Protein AF-A0A925YSJ5-F1 (afdb_monomer)

Mean predicted aligned error: 6.91 Å

Solvent-accessible surface area (backbone atoms only — not comparable to full-atom values): 5986 Å² total; per-residue (Å²): 125,60,53,74,62,97,52,64,82,93,70,53,64,38,50,70,67,87,49,71,80,70,74,82,68,84,72,74,87,46,74,45,69,69,51,46,57,48,41,53,51,47,47,53,56,41,54,52,45,45,51,54,30,53,52,44,40,51,53,52,34,55,54,41,35,75,74,58,60,47,70,44,32,52,52,26,48,48,53,55,50,55,52,53,51,53,52,53,49,51,53,47,53,52,50,53,52,41,54,56,56,60,77,108

Structure (mmCIF, N/CA/C/O backbone):
data_AF-A0A925YSJ5-F1
#
_entry.id   AF-A0A925YSJ5-F1
#
loop_
_atom_site.group_PDB
_atom_site.id
_atom_site.type_symbol
_atom_site.label_atom_id
_atom_site.label_alt_id
_atom_site.label_comp_id
_atom_site.label_asym_id
_atom_site.label_entity_id
_atom_site.label_seq_id
_atom_site.pdbx_PDB_ins_code
_atom_site.Cartn_x
_atom_site.Cartn_y
_atom_site.Cartn_z
_atom_site.occupancy
_atom_site.B_iso_or_equiv
_atom_site.auth_seq_id
_atom_site.auth_comp_id
_atom_site.auth_asym_id
_atom_site.auth_atom_id
_atom_site.pdbx_PDB_model_num
ATOM 1 N N . MET A 1 1 ? -15.178 -7.944 12.428 1.00 50.34 1 MET A N 1
ATOM 2 C CA . MET A 1 1 ? -14.894 -7.088 13.614 1.00 50.34 1 MET A CA 1
ATOM 3 C C . MET A 1 1 ? -13.445 -7.315 13.991 1.00 50.34 1 MET A C 1
ATOM 5 O O . MET A 1 1 ? -13.061 -8.471 14.132 1.00 50.34 1 MET A O 1
ATOM 9 N N . GLY A 1 2 ? -12.628 -6.258 14.076 1.00 50.31 2 GLY A N 1
ATOM 10 C CA . GLY A 1 2 ? -11.223 -6.412 14.462 1.00 50.31 2 GLY A CA 1
ATOM 11 C C . GLY A 1 2 ? -11.134 -6.796 15.932 1.00 50.31 2 GLY A C 1
ATOM 12 O O . GLY A 1 2 ? -11.887 -6.293 16.761 1.00 50.31 2 GLY A O 1
ATOM 13 N N . GLY A 1 3 ? -10.272 -7.755 16.251 1.00 49.34 3 GLY A N 1
ATOM 14 C CA . GLY A 1 3 ? -10.143 -8.274 17.605 1.00 49.34 3 GLY A CA 1
ATOM 15 C C . GLY A 1 3 ? -8.947 -7.659 18.312 1.00 49.34 3 GLY A C 1
ATOM 16 O O . GLY A 1 3 ? -7.821 -7.769 17.830 1.00 49.34 3 GLY A O 1
ATOM 17 N N . VAL A 1 4 ? -9.169 -7.093 19.497 1.00 53.44 4 VAL A N 1
ATOM 18 C CA . VAL A 1 4 ? -8.106 -6.976 20.501 1.00 53.44 4 VAL A CA 1
ATOM 19 C C . VAL A 1 4 ? -8.038 -8.347 21.176 1.00 53.44 4 VAL A C 1
ATOM 21 O O . VAL A 1 4 ? -8.728 -8.602 22.159 1.00 53.44 4 VAL A O 1
ATOM 24 N N . GLY A 1 5 ? -7.334 -9.295 20.548 1.00 44.25 5 GLY A N 1
ATOM 25 C CA . GLY A 1 5 ? -7.170 -10.646 21.094 1.00 44.25 5 GLY A CA 1
ATOM 26 C C . GLY A 1 5 ? -6.617 -10.575 22.520 1.00 44.25 5 GLY A C 1
ATOM 27 O O . GLY A 1 5 ? -5.756 -9.742 22.784 1.00 44.25 5 GLY A O 1
ATOM 28 N N . GLY A 1 6 ? -7.163 -11.397 23.424 1.00 45.84 6 GLY A N 1
ATOM 29 C CA . GLY A 1 6 ? -6.989 -11.311 24.879 1.00 45.84 6 GLY A CA 1
ATOM 30 C C . GLY A 1 6 ? -5.532 -11.281 25.341 1.00 45.84 6 GLY A C 1
ATOM 31 O O . GLY A 1 6 ? -4.933 -12.316 25.616 1.00 45.84 6 GLY A O 1
ATOM 32 N N . CYS A 1 7 ? -4.994 -10.075 25.455 1.00 46.16 7 CYS A N 1
ATOM 33 C CA . CYS A 1 7 ? -3.626 -9.789 25.847 1.00 46.16 7 CYS A CA 1
ATOM 34 C C . CYS A 1 7 ? -3.640 -8.814 27.034 1.00 46.16 7 CYS A C 1
ATOM 36 O O . CYS A 1 7 ? -4.569 -8.020 27.202 1.00 46.16 7 CYS A O 1
ATOM 38 N N . GLU A 1 8 ? -2.605 -8.867 27.874 1.00 44.41 8 GLU A N 1
ATOM 39 C CA . GLU A 1 8 ?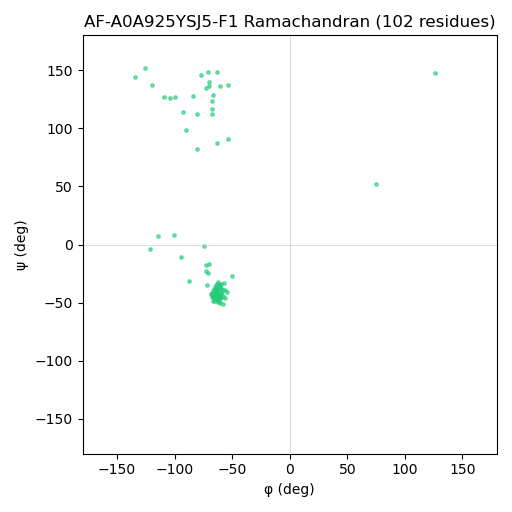 -2.371 -7.835 28.886 1.00 44.41 8 GLU A CA 1
ATOM 40 C C . GLU A 1 8 ? -2.178 -6.483 28.178 1.00 44.41 8 GLU A C 1
ATOM 42 O O . GLU A 1 8 ? -1.487 -6.418 27.160 1.00 44.41 8 GLU A O 1
ATOM 47 N N . ILE A 1 9 ? -2.785 -5.407 28.693 1.00 49.50 9 ILE A N 1
ATOM 48 C CA . ILE A 1 9 ? -2.923 -4.082 28.041 1.00 49.50 9 ILE A CA 1
ATOM 49 C C . ILE A 1 9 ? -1.594 -3.518 27.492 1.00 49.50 9 ILE A C 1
ATOM 51 O O . ILE A 1 9 ? -1.595 -2.773 26.513 1.00 49.50 9 ILE A O 1
ATOM 55 N N . SER A 1 10 ? -0.453 -3.896 28.075 1.00 50.69 10 SER A N 1
ATOM 56 C CA . SER A 1 10 ? 0.898 -3.521 27.631 1.00 50.69 10 SER A CA 1
ATOM 57 C C . SER A 1 10 ? 1.343 -4.165 26.305 1.00 50.69 10 SER A C 1
ATOM 59 O O . SER A 1 10 ? 2.286 -3.680 25.683 1.00 50.69 10 SER A O 1
ATOM 61 N N . SER A 1 11 ? 0.669 -5.228 25.859 1.00 59.91 11 SER A N 1
ATOM 62 C CA . SER A 1 11 ? 1.027 -6.066 24.702 1.00 59.91 11 SER A CA 1
ATOM 63 C C . SER A 1 11 ? -0.054 -6.133 23.612 1.00 59.91 11 SER A C 1
ATOM 65 O O . SER A 1 11 ? 0.173 -6.723 22.556 1.00 59.91 11 SER A O 1
ATOM 67 N N . CYS A 1 12 ? -1.217 -5.510 23.832 1.00 67.56 12 CYS A N 1
ATOM 68 C CA . CYS A 1 12 ? -2.308 -5.481 22.859 1.00 67.56 12 CYS A CA 1
ATOM 69 C C . CYS A 1 12 ? -1.932 -4.663 21.615 1.00 67.56 12 CYS A C 1
ATOM 71 O O . CYS A 1 12 ? -1.837 -3.436 21.665 1.00 67.56 12 CYS A O 1
ATOM 73 N N . GLU A 1 13 ? -1.793 -5.334 20.473 1.00 77.56 13 GLU A N 1
ATOM 74 C CA . GLU A 1 13 ? -1.745 -4.689 19.162 1.00 77.56 13 GLU A CA 1
ATOM 75 C C . GLU A 1 13 ? -3.079 -4.881 18.443 1.00 77.56 13 GLU A C 1
ATOM 77 O O . GLU A 1 13 ? -3.541 -6.006 18.256 1.00 77.56 13 GLU A O 1
ATOM 82 N N . TRP A 1 14 ? -3.689 -3.782 18.001 1.00 86.44 14 TRP A N 1
ATOM 83 C CA . TRP A 1 14 ? -4.825 -3.864 17.090 1.00 86.44 14 TRP A CA 1
ATOM 84 C C . TRP A 1 14 ? -4.346 -4.278 15.697 1.00 86.44 14 TRP A C 1
ATOM 86 O O . TRP A 1 14 ? -3.365 -3.731 15.182 1.00 86.44 14 TRP A O 1
ATOM 96 N N . LYS A 1 15 ? -5.061 -5.218 15.077 1.00 85.19 15 LYS A N 1
ATOM 97 C CA . LYS A 1 15 ? -4.845 -5.644 13.693 1.00 85.19 15 LYS A CA 1
ATOM 98 C C . LYS A 1 15 ? -6.189 -5.745 12.970 1.00 85.19 15 LYS A C 1
ATOM 100 O O . LYS A 1 15 ? -7.169 -6.176 13.583 1.00 85.19 15 LYS A O 1
ATOM 105 N N . PRO A 1 16 ? -6.244 -5.399 11.675 1.00 84.06 16 PRO A N 1
ATOM 106 C CA . PRO A 1 16 ? -7.442 -5.609 10.879 1.00 84.06 16 PRO A CA 1
ATOM 107 C C . PRO A 1 16 ? -7.692 -7.114 10.723 1.00 84.06 16 PRO A C 1
ATOM 109 O O . PRO A 1 16 ? -6.790 -7.859 10.344 1.00 84.06 16 PRO A O 1
ATOM 112 N N . ALA A 1 17 ? -8.909 -7.562 11.026 1.00 84.94 17 ALA A N 1
ATOM 113 C CA . ALA A 1 17 ? -9.297 -8.970 10.906 1.00 84.94 17 ALA A CA 1
ATOM 114 C C . ALA A 1 17 ? -9.813 -9.329 9.504 1.00 84.94 17 ALA A C 1
ATOM 116 O O . ALA A 1 17 ? -9.615 -10.452 9.052 1.00 84.94 17 ALA A O 1
ATOM 117 N N . ASP A 1 18 ? -10.441 -8.371 8.814 1.00 88.00 18 ASP A N 1
ATOM 118 C CA . ASP A 1 18 ? -11.238 -8.629 7.605 1.00 88.00 18 ASP A CA 1
ATOM 119 C C . ASP A 1 18 ? -10.615 -7.991 6.344 1.00 88.00 18 ASP A C 1
ATOM 121 O O . ASP A 1 18 ? -11.213 -7.987 5.270 1.00 88.00 18 ASP A O 1
ATOM 125 N N . CYS A 1 19 ? -9.401 -7.441 6.462 1.00 90.38 19 CYS A N 1
ATOM 126 C CA . CYS A 1 19 ? -8.680 -6.803 5.362 1.00 90.38 19 CYS A CA 1
ATOM 127 C C . CYS A 1 19 ? -7.484 -7.651 4.921 1.00 90.38 19 CYS A C 1
ATOM 129 O O . CYS A 1 19 ? -6.598 -7.960 5.719 1.00 90.38 19 CYS A O 1
ATOM 131 N N . TYR A 1 20 ? -7.406 -7.958 3.625 1.00 92.06 20 TYR A N 1
ATOM 132 C CA . TYR A 1 20 ? -6.320 -8.752 3.048 1.00 92.06 20 TYR A CA 1
ATOM 133 C C . TYR A 1 20 ? -5.196 -7.862 2.525 1.00 92.06 20 TYR A C 1
ATOM 135 O O . TYR A 1 20 ? -5.374 -7.123 1.556 1.00 92.06 20 TYR A O 1
ATOM 143 N N . LYS A 1 21 ? -4.025 -7.946 3.162 1.00 92.31 21 LYS A N 1
ATOM 144 C CA . LYS A 1 21 ? -2.837 -7.203 2.735 1.00 92.31 21 LYS A CA 1
ATOM 145 C C . LYS A 1 21 ? -2.345 -7.742 1.383 1.00 92.31 21 LYS A C 1
ATOM 147 O O . LYS A 1 21 ? -2.056 -8.938 1.292 1.00 92.31 21 LYS A O 1
ATOM 152 N N . PRO A 1 22 ? -2.220 -6.907 0.338 1.00 92.56 22 PRO A N 1
ATOM 153 C CA . PRO A 1 22 ? -1.657 -7.350 -0.929 1.00 92.56 22 PRO A CA 1
ATOM 154 C C . PRO A 1 22 ? -0.155 -7.603 -0.784 1.00 92.56 22 PRO A C 1
ATOM 156 O O . PRO A 1 22 ? 0.551 -6.829 -0.144 1.00 92.56 22 PRO A O 1
ATOM 159 N N . GLY A 1 23 ? 0.344 -8.666 -1.415 1.00 91.19 23 GLY A N 1
ATOM 160 C CA . GLY A 1 23 ? 1.784 -8.895 -1.538 1.00 91.19 23 GLY A CA 1
ATOM 161 C C . GLY A 1 23 ? 2.410 -8.004 -2.620 1.00 91.19 23 GLY A C 1
ATOM 162 O O . GLY A 1 23 ? 1.748 -7.745 -3.637 1.00 91.19 23 GLY A O 1
ATOM 163 N N . PRO A 1 24 ? 3.664 -7.549 -2.438 1.00 89.38 24 PRO A N 1
ATOM 164 C CA . PRO A 1 24 ? 4.381 -6.798 -3.462 1.00 89.38 24 PRO A CA 1
ATOM 165 C C . PRO A 1 24 ? 4.598 -7.656 -4.721 1.00 89.38 24 PRO A C 1
ATOM 167 O O . PRO A 1 24 ? 4.735 -8.880 -4.625 1.00 89.38 24 PRO A O 1
ATOM 170 N N . PRO A 1 25 ? 4.620 -7.045 -5.918 1.00 87.12 25 PRO A N 1
ATOM 171 C CA . PRO A 1 25 ? 4.889 -7.768 -7.152 1.00 87.12 25 PRO A CA 1
ATOM 172 C C . PRO A 1 25 ? 6.360 -8.189 -7.218 1.00 87.12 25 PRO A C 1
ATOM 174 O O . PRO A 1 25 ? 7.245 -7.474 -6.757 1.00 87.12 25 PRO A O 1
ATOM 177 N N . ILE A 1 26 ? 6.630 -9.325 -7.860 1.00 82.94 26 ILE A N 1
ATOM 178 C CA . ILE A 1 26 ? 8.000 -9.753 -8.150 1.00 82.94 26 ILE A CA 1
ATOM 179 C C . ILE A 1 26 ? 8.483 -8.999 -9.390 1.00 82.94 26 ILE A C 1
ATOM 181 O O . ILE A 1 26 ? 7.995 -9.232 -10.499 1.00 82.94 26 ILE A O 1
ATOM 185 N N . ILE A 1 27 ? 9.458 -8.109 -9.218 1.00 78.00 27 ILE A N 1
ATOM 186 C CA . ILE A 1 27 ? 10.069 -7.382 -10.330 1.00 78.00 27 ILE A CA 1
ATOM 187 C C . ILE A 1 27 ? 11.257 -8.189 -10.853 1.00 78.00 27 ILE A C 1
ATOM 189 O O . ILE A 1 27 ? 12.363 -8.161 -10.315 1.00 78.00 27 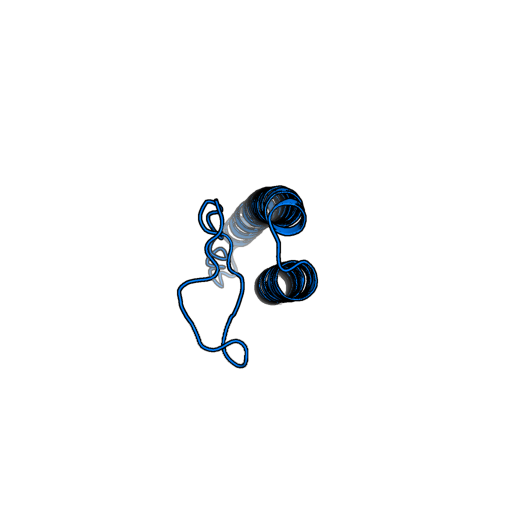ILE A O 1
ATOM 193 N N . TYR A 1 28 ? 11.034 -8.930 -11.940 1.00 68.94 28 TYR A N 1
ATOM 194 C CA . TYR A 1 28 ? 12.114 -9.645 -12.612 1.00 68.94 28 TYR A CA 1
ATOM 195 C C . TYR A 1 28 ? 13.081 -8.650 -13.263 1.00 68.94 28 TYR A C 1
ATOM 197 O O . TYR A 1 28 ? 12.733 -7.927 -14.198 1.00 68.94 28 TYR A O 1
ATOM 205 N N . SER A 1 29 ? 14.324 -8.654 -12.783 1.00 60.91 29 SER A N 1
ATOM 206 C CA . SER A 1 29 ? 15.458 -7.947 -13.377 1.00 60.91 29 SER A CA 1
ATOM 207 C C . SER A 1 2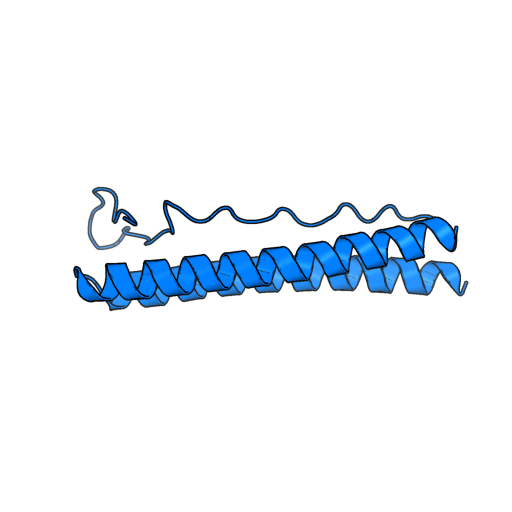9 ? 15.759 -8.501 -14.776 1.00 60.91 29 SER A C 1
ATOM 209 O O . SER A 1 29 ? 16.589 -9.391 -14.943 1.00 60.91 29 SER A O 1
ATOM 211 N N . SER A 1 30 ? 15.093 -7.973 -15.796 1.00 65.62 30 SER A N 1
ATOM 212 C CA . SER A 1 30 ? 15.350 -8.286 -17.200 1.00 65.62 30 SER A CA 1
ATOM 213 C C . SER A 1 30 ? 15.740 -7.009 -17.937 1.00 65.62 30 SER A C 1
ATOM 215 O O . SER A 1 30 ? 15.115 -5.968 -17.754 1.00 65.62 30 SER A O 1
ATOM 217 N N . THR A 1 31 ? 16.755 -7.092 -18.796 1.00 69.00 31 THR A N 1
ATOM 218 C CA . THR A 1 31 ? 17.165 -6.010 -19.708 1.00 69.00 31 THR A CA 1
ATOM 219 C C . THR A 1 31 ? 16.202 -5.838 -20.889 1.00 69.00 31 THR A C 1
ATOM 221 O O . THR A 1 31 ? 16.380 -4.953 -21.723 1.00 69.00 31 THR A O 1
ATOM 224 N N . ALA A 1 32 ? 15.154 -6.663 -20.985 1.00 78.56 32 ALA A N 1
ATOM 225 C CA . ALA A 1 32 ? 14.154 -6.544 -22.031 1.00 78.56 32 ALA A CA 1
ATOM 226 C C . ALA A 1 32 ? 13.083 -5.506 -21.660 1.00 78.56 32 ALA A C 1
ATOM 228 O O . ALA A 1 32 ? 12.404 -5.607 -20.635 1.00 78.56 32 ALA A O 1
ATOM 229 N N . ARG A 1 33 ? 12.844 -4.550 -22.565 1.00 81.75 33 ARG A N 1
ATOM 230 C CA . ARG A 1 33 ? 11.831 -3.490 -22.402 1.00 81.75 33 ARG A CA 1
ATOM 231 C C . ARG A 1 33 ? 10.413 -4.028 -22.170 1.00 81.75 33 ARG A C 1
ATOM 233 O O . ARG A 1 33 ? 9.631 -3.425 -21.440 1.00 81.75 33 ARG A O 1
ATOM 240 N N . VAL A 1 34 ? 10.085 -5.177 -22.763 1.00 83.44 34 VAL A N 1
ATOM 241 C CA . VAL A 1 34 ? 8.785 -5.849 -22.590 1.00 83.44 34 VAL A CA 1
ATOM 242 C C . VAL A 1 34 ? 8.582 -6.305 -21.141 1.00 83.44 34 VAL A C 1
ATOM 244 O O . VAL A 1 34 ? 7.504 -6.097 -20.582 1.00 83.44 34 VAL A O 1
ATOM 247 N N . SER A 1 35 ? 9.622 -6.860 -20.512 1.00 84.81 35 SER A N 1
ATOM 248 C CA . SER A 1 35 ? 9.598 -7.300 -19.112 1.00 84.81 35 SER A CA 1
ATOM 249 C C . SER A 1 35 ? 9.410 -6.123 -18.158 1.00 84.81 35 SER A C 1
ATOM 251 O O . SER A 1 35 ? 8.599 -6.198 -17.239 1.00 84.81 35 SER A O 1
ATOM 253 N N . TYR A 1 36 ? 10.084 -5.002 -18.424 1.00 86.62 36 TYR A N 1
ATOM 254 C CA . TYR A 1 36 ? 9.902 -3.777 -17.648 1.00 86.62 36 TYR A CA 1
ATOM 255 C C . TYR A 1 36 ? 8.482 -3.217 -17.764 1.00 86.62 36 TYR A C 1
ATOM 257 O O . TYR A 1 36 ? 7.854 -2.922 -16.753 1.00 86.62 36 TYR A O 1
ATOM 265 N N . ASN A 1 37 ? 7.926 -3.133 -18.977 1.00 89.56 37 ASN A N 1
ATOM 266 C CA . ASN A 1 37 ? 6.551 -2.661 -19.165 1.00 89.56 37 ASN A CA 1
ATOM 267 C C . ASN A 1 37 ? 5.533 -3.540 -18.423 1.00 89.56 37 ASN A C 1
ATOM 269 O O . ASN A 1 37 ? 4.523 -3.033 -17.937 1.00 89.56 37 ASN A O 1
ATOM 273 N N . ARG A 1 38 ? 5.787 -4.852 -18.325 1.00 90.00 38 ARG A N 1
ATOM 274 C CA . ARG A 1 38 ? 4.981 -5.754 -17.497 1.00 90.00 38 ARG A CA 1
ATOM 275 C C . ARG A 1 38 ? 5.135 -5.437 -16.009 1.00 90.00 38 ARG A C 1
ATOM 277 O O . ARG A 1 38 ? 4.119 -5.251 -15.353 1.00 90.00 38 ARG A O 1
ATOM 284 N N . ALA A 1 39 ? 6.363 -5.282 -15.515 1.00 90.19 39 ALA A N 1
ATOM 285 C CA . ALA A 1 39 ? 6.621 -4.919 -14.122 1.00 90.19 39 ALA A CA 1
ATOM 286 C C . ALA A 1 39 ? 5.955 -3.589 -13.721 1.00 90.19 39 ALA A C 1
ATOM 288 O O . ALA A 1 39 ? 5.384 -3.495 -12.640 1.00 90.19 39 ALA A O 1
ATOM 289 N N . VAL A 1 40 ? 5.946 -2.587 -14.610 1.00 91.94 40 VAL A N 1
ATOM 290 C CA . VAL A 1 40 ? 5.222 -1.320 -14.392 1.00 91.94 40 VAL A CA 1
ATOM 291 C C . VAL A 1 40 ? 3.720 -1.561 -14.216 1.00 91.94 40 VAL A C 1
ATOM 293 O O . VAL A 1 40 ? 3.112 -0.997 -13.309 1.00 91.94 40 VAL A O 1
ATOM 296 N N . ARG A 1 41 ? 3.104 -2.399 -15.062 1.00 92.62 41 ARG A N 1
ATOM 297 C CA . ARG A 1 41 ? 1.675 -2.731 -14.932 1.00 92.62 41 ARG A CA 1
ATOM 298 C C . ARG A 1 41 ? 1.382 -3.465 -13.627 1.00 92.62 41 ARG A C 1
ATOM 300 O O . ARG A 1 41 ? 0.430 -3.106 -12.941 1.00 92.62 41 ARG A O 1
ATOM 307 N N . ASP A 1 42 ? 2.213 -4.441 -13.275 1.00 92.38 42 ASP A N 1
ATOM 308 C CA . ASP A 1 42 ? 2.045 -5.230 -12.054 1.00 92.38 42 ASP A CA 1
ATOM 309 C C . ASP A 1 42 ? 2.213 -4.354 -10.798 1.00 92.38 42 ASP A C 1
ATOM 311 O O . ASP A 1 42 ? 1.446 -4.491 -9.842 1.00 92.38 42 ASP A O 1
ATOM 315 N N . PHE A 1 43 ? 3.149 -3.397 -10.828 1.00 94.19 43 PHE A N 1
ATOM 316 C CA . PHE A 1 43 ? 3.333 -2.389 -9.782 1.00 94.19 43 PHE A CA 1
ATOM 317 C C . PHE A 1 43 ? 2.141 -1.433 -9.664 1.00 94.19 43 PHE A C 1
ATOM 319 O O . PHE A 1 43 ? 1.655 -1.202 -8.559 1.00 94.19 43 PHE A O 1
ATOM 326 N N . ASN A 1 44 ? 1.606 -0.926 -10.777 1.00 94.94 44 ASN A N 1
ATOM 327 C CA . ASN A 1 44 ? 0.420 -0.065 -10.745 1.00 94.94 44 ASN A CA 1
ATOM 328 C C . ASN A 1 44 ? -0.804 -0.805 -10.182 1.00 94.94 44 ASN A C 1
ATOM 330 O O . ASN A 1 44 ? -1.484 -0.282 -9.304 1.00 94.94 44 ASN A O 1
ATOM 334 N N . ALA A 1 45 ? -1.034 -2.050 -10.610 1.00 95.38 45 ALA A N 1
ATOM 335 C CA . ALA A 1 45 ? -2.107 -2.880 -10.066 1.00 95.38 45 ALA A CA 1
ATOM 336 C C . ALA A 1 45 ? -1.896 -3.187 -8.571 1.00 95.38 45 ALA A C 1
ATOM 338 O O . ALA A 1 45 ? -2.853 -3.299 -7.807 1.00 95.38 45 ALA A O 1
ATOM 339 N N . TYR A 1 46 ? -0.644 -3.332 -8.128 1.00 95.38 46 TYR A N 1
ATOM 340 C CA . TYR A 1 46 ? -0.322 -3.448 -6.708 1.00 95.38 46 TYR A CA 1
ATOM 341 C C . TYR A 1 46 ? -0.684 -2.177 -5.927 1.00 95.38 46 TYR A C 1
ATOM 343 O O . TYR A 1 46 ? -1.299 -2.297 -4.871 1.00 95.38 46 TYR A O 1
ATOM 351 N N . LEU A 1 47 ? -0.394 -0.980 -6.450 1.00 96.12 47 LEU A N 1
ATOM 352 C CA . LEU A 1 47 ? -0.774 0.284 -5.805 1.00 96.12 47 LEU A CA 1
ATOM 353 C C . LEU A 1 47 ? -2.293 0.444 -5.653 1.00 96.12 47 LEU A C 1
ATOM 355 O O . LEU A 1 47 ? -2.755 0.950 -4.630 1.00 96.12 47 LEU A O 1
ATOM 359 N N . GLU A 1 48 ? -3.073 -0.016 -6.631 1.00 96.62 48 GLU A N 1
ATOM 360 C CA . GLU A 1 48 ? -4.538 -0.043 -6.531 1.00 96.62 48 GLU A CA 1
ATOM 361 C C . GLU A 1 48 ? -4.996 -0.949 -5.383 1.00 96.62 48 GLU A C 1
ATOM 363 O O . GLU A 1 48 ? -5.722 -0.503 -4.495 1.00 96.62 48 GLU A O 1
ATOM 368 N N . ARG A 1 49 ? -4.474 -2.181 -5.309 1.00 96.19 49 ARG A N 1
ATOM 369 C CA . ARG A 1 49 ? -4.787 -3.099 -4.201 1.00 96.19 49 ARG A CA 1
ATOM 370 C C . ARG A 1 49 ? -4.330 -2.564 -2.843 1.00 96.19 49 ARG A C 1
ATOM 372 O O . ARG A 1 49 ? -5.006 -2.780 -1.841 1.00 96.19 49 ARG A O 1
ATOM 379 N N . VAL A 1 50 ? -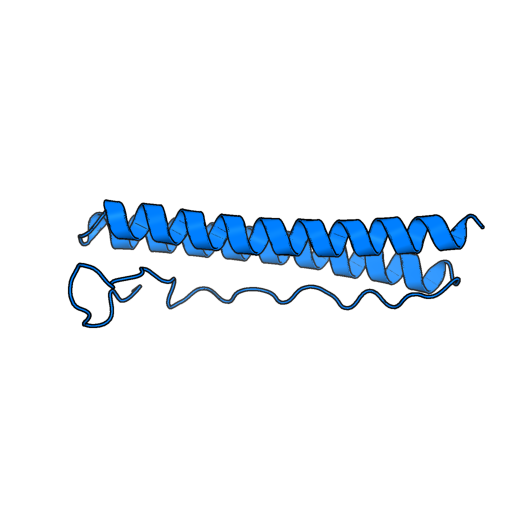3.194 -1.865 -2.790 1.00 96.56 50 VAL A N 1
ATOM 380 C CA . VAL A 1 50 ? -2.713 -1.184 -1.578 1.00 96.56 50 VAL A CA 1
ATOM 381 C C . VAL A 1 50 ? -3.715 -0.126 -1.132 1.00 96.56 50 VAL A C 1
ATOM 383 O O . VAL A 1 50 ? -4.052 -0.066 0.050 1.00 96.56 50 VAL A O 1
ATOM 386 N N . ARG A 1 51 ? -4.230 0.685 -2.060 1.00 96.06 51 ARG A N 1
ATOM 387 C CA . ARG A 1 51 ? -5.252 1.689 -1.755 1.00 96.06 51 ARG A CA 1
ATOM 388 C C . ARG A 1 51 ? -6.521 1.040 -1.203 1.00 96.06 51 ARG A C 1
ATOM 390 O O . ARG A 1 51 ? -7.030 1.505 -0.184 1.00 96.06 51 ARG A O 1
ATOM 397 N N . 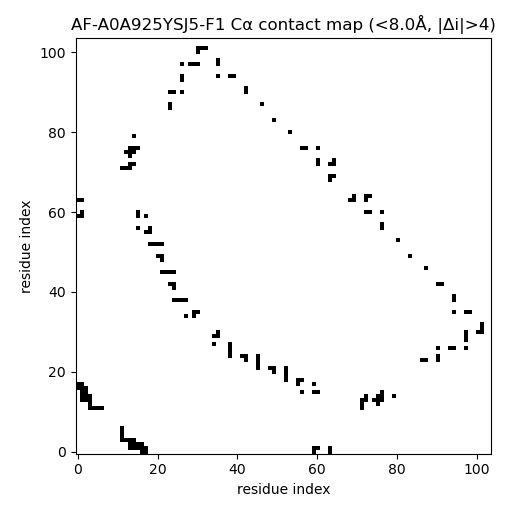ASP A 1 52 ? -6.995 -0.035 -1.824 1.00 95.88 52 ASP A N 1
ATOM 398 C CA . ASP A 1 52 ? -8.184 -0.762 -1.366 1.00 95.88 52 ASP A CA 1
ATOM 399 C C . ASP A 1 52 ? -7.982 -1.361 0.028 1.00 95.88 52 ASP A C 1
ATOM 401 O O . ASP A 1 52 ? -8.846 -1.228 0.899 1.00 95.88 52 ASP A O 1
ATOM 405 N N . TYR A 1 53 ? -6.803 -1.931 0.282 1.00 95.38 53 TYR A N 1
ATOM 406 C CA . TYR A 1 53 ? -6.431 -2.424 1.601 1.00 95.38 53 TYR A CA 1
ATOM 407 C C . TYR A 1 53 ? -6.426 -1.307 2.649 1.00 95.38 53 TYR A C 1
ATOM 409 O O . TYR A 1 53 ? -7.090 -1.439 3.675 1.00 95.38 53 TYR A O 1
ATOM 417 N N . LYS A 1 54 ? -5.759 -0.173 2.389 1.00 95.06 54 LYS A N 1
ATOM 418 C CA . LYS A 1 54 ? -5.729 0.971 3.321 1.00 95.06 54 LYS A CA 1
ATOM 419 C C . LYS A 1 54 ? -7.133 1.520 3.595 1.00 95.06 54 LYS A C 1
ATOM 421 O O . LYS A 1 54 ? -7.444 1.864 4.735 1.00 95.06 54 LYS A O 1
ATOM 426 N N . ASN A 1 55 ? -8.002 1.554 2.583 1.00 95.75 55 ASN A N 1
ATOM 427 C CA . ASN A 1 55 ? -9.405 1.939 2.751 1.00 95.75 55 ASN A CA 1
ATOM 428 C C . ASN A 1 55 ? -10.161 0.954 3.654 1.00 95.75 55 ASN A C 1
ATOM 430 O O . ASN A 1 55 ? -10.866 1.387 4.566 1.00 95.75 55 ASN A O 1
ATOM 434 N N . CYS A 1 56 ? -9.986 -0.354 3.441 1.00 95.00 56 CYS A N 1
ATOM 435 C CA . CYS A 1 56 ? -10.563 -1.387 4.300 1.00 95.00 56 CYS A CA 1
ATOM 436 C C . CYS A 1 56 ? -10.105 -1.217 5.754 1.00 95.00 56 CYS A C 1
ATOM 438 O O . CYS A 1 56 ? -10.941 -1.118 6.652 1.00 95.00 56 CYS A O 1
ATOM 440 N N . VAL A 1 57 ? -8.791 -1.091 5.979 1.00 93.94 57 VAL A N 1
ATOM 441 C CA . VAL A 1 57 ? -8.201 -0.917 7.315 1.00 93.94 57 VAL A CA 1
ATOM 442 C C . VAL A 1 57 ? -8.732 0.349 7.980 1.00 93.94 57 VAL A C 1
ATOM 444 O O . VAL A 1 57 ? -9.082 0.316 9.155 1.00 93.94 57 VAL A O 1
ATOM 447 N N . SER A 1 58 ? -8.854 1.455 7.239 1.00 92.69 58 SER A N 1
ATOM 448 C CA . SER A 1 58 ? -9.416 2.700 7.769 1.00 92.69 58 SER A CA 1
ATOM 449 C C . SER A 1 58 ? -10.884 2.546 8.172 1.00 92.69 58 SER A C 1
ATOM 451 O O . SER A 1 58 ? -11.279 3.022 9.234 1.00 92.69 58 SER A O 1
ATOM 453 N N . ASN A 1 59 ? -11.697 1.869 7.358 1.00 92.50 59 ASN A N 1
ATOM 454 C CA . ASN A 1 59 ? -13.110 1.641 7.659 1.00 92.50 59 ASN A CA 1
ATOM 455 C C . ASN A 1 59 ? -13.288 0.713 8.868 1.00 92.50 59 ASN A C 1
ATOM 457 O O . ASN A 1 59 ? -14.084 1.020 9.755 1.00 92.50 59 AS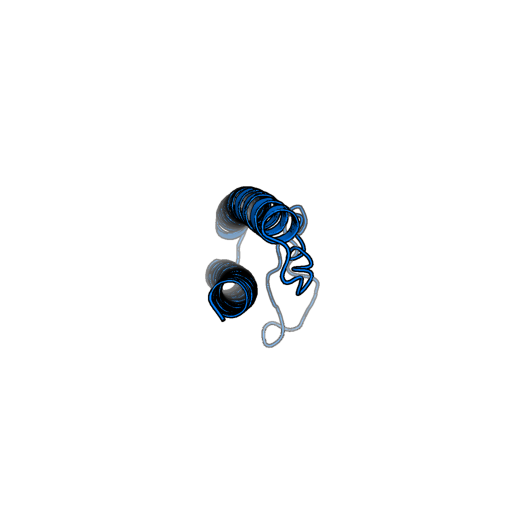N A O 1
ATOM 461 N N . GLN A 1 60 ? -12.507 -0.368 8.941 1.00 90.38 60 GLN A N 1
ATOM 462 C CA . GLN A 1 60 ? -12.493 -1.267 10.093 1.00 90.38 60 GLN A CA 1
ATOM 463 C C . GLN A 1 60 ? -12.012 -0.541 11.353 1.00 90.38 60 GLN A C 1
ATOM 465 O O . GLN A 1 60 ? -12.656 -0.625 12.393 1.00 90.38 60 GLN A O 1
ATOM 470 N N . GLY A 1 61 ? -10.947 0.256 11.246 1.00 88.44 61 GLY A N 1
ATOM 471 C CA . GLY A 1 61 ? -10.450 1.076 12.344 1.00 88.44 61 GLY A CA 1
ATOM 472 C C . GLY A 1 61 ? -11.495 2.074 12.849 1.00 88.44 61 GLY A C 1
ATOM 473 O O . GLY A 1 61 ? -11.677 2.206 14.051 1.00 88.44 61 GLY A O 1
ATOM 474 N N . LYS A 1 62 ? -12.251 2.741 11.967 1.00 89.12 62 LYS A N 1
ATOM 475 C CA . LYS A 1 62 ? -13.345 3.644 12.382 1.00 89.12 62 LYS A CA 1
ATOM 476 C C . LYS A 1 62 ? -14.455 2.908 13.138 1.00 89.12 62 LYS A C 1
ATOM 478 O O . LYS A 1 62 ? -14.935 3.424 14.146 1.00 89.12 62 LYS A O 1
ATOM 483 N N . ALA A 1 63 ? -14.843 1.721 12.670 1.00 86.56 63 ALA A N 1
ATOM 484 C CA . ALA A 1 63 ? -15.821 0.884 13.359 1.00 86.56 63 ALA A CA 1
ATOM 485 C C . ALA A 1 63 ? -15.309 0.440 14.740 1.00 86.56 63 ALA A C 1
ATOM 487 O O . ALA A 1 63 ? -16.010 0.604 15.736 1.00 86.56 63 ALA A O 1
ATOM 488 N N . ASP A 1 64 ? -14.065 -0.028 14.831 1.00 84.44 64 ASP A N 1
ATOM 489 C CA . ASP A 1 64 ? -13.497 -0.529 16.086 1.00 84.44 64 ASP A CA 1
ATOM 490 C C . ASP A 1 64 ? -13.203 0.610 17.085 1.00 84.44 64 ASP A C 1
ATOM 492 O O . ASP A 1 64 ? -13.439 0.455 18.281 1.00 84.44 64 ASP A O 1
ATOM 496 N N . VAL A 1 65 ? -12.793 1.798 16.613 1.00 84.12 65 VAL A N 1
ATOM 497 C CA . VAL A 1 65 ? -12.675 3.017 17.442 1.00 84.12 65 VAL A CA 1
ATOM 498 C C . VAL A 1 65 ? -13.993 3.319 18.155 1.00 84.12 65 VAL A C 1
ATOM 500 O O . VAL A 1 65 ? -13.978 3.685 19.330 1.00 84.12 65 VAL A O 1
ATOM 503 N N . SER A 1 66 ? -15.125 3.151 17.466 1.00 77.56 66 SER A N 1
ATOM 504 C CA . SER A 1 66 ? -16.451 3.383 18.049 1.00 77.56 66 SER A CA 1
ATOM 505 C C . SER A 1 66 ? -16.879 2.307 19.058 1.00 77.56 66 SER A C 1
ATOM 507 O O . SER A 1 66 ? -17.757 2.563 19.877 1.00 77.56 66 SER A O 1
ATOM 509 N N . ALA A 1 67 ? -16.233 1.135 19.038 1.00 73.69 67 ALA A N 1
ATOM 510 C CA . ALA A 1 67 ? -16.530 -0.007 19.903 1.00 73.69 67 ALA A CA 1
ATOM 511 C C . ALA A 1 67 ? -15.672 -0.064 21.187 1.00 73.69 67 ALA A C 1
ATOM 513 O O . ALA A 1 67 ? -15.985 -0.834 22.094 1.00 73.69 67 ALA A O 1
ATOM 514 N N . GLY A 1 68 ? -14.620 0.757 21.290 1.00 69.44 68 GLY A N 1
ATOM 515 C CA . GLY A 1 68 ? -13.752 0.867 22.468 1.00 69.44 68 GLY A CA 1
ATOM 516 C C . GLY A 1 68 ? -12.271 0.683 22.125 1.00 69.44 68 GLY A C 1
ATOM 517 O O . GLY A 1 68 ? -11.923 -0.073 21.229 1.00 69.44 68 GLY A O 1
ATOM 518 N N . PHE A 1 69 ? -11.385 1.368 22.859 1.00 78.81 69 PHE A N 1
ATOM 519 C CA . PHE A 1 69 ? -9.917 1.416 22.667 1.00 78.81 69 PHE A CA 1
ATOM 520 C C . PHE A 1 69 ? -9.391 2.271 21.487 1.00 78.81 69 PHE A C 1
ATOM 522 O O . PHE A 1 69 ? -8.520 1.825 20.733 1.00 78.81 69 PHE A O 1
ATOM 529 N N . PRO A 1 70 ? -9.802 3.550 21.364 1.00 84.38 70 PRO A N 1
ATOM 530 C CA . PRO A 1 70 ? -9.430 4.413 20.237 1.00 84.38 70 PRO A CA 1
ATOM 531 C C . PRO A 1 70 ? -7.914 4.557 20.034 1.00 84.38 70 PRO A C 1
ATOM 533 O O . PRO A 1 70 ? -7.436 4.528 18.904 1.00 84.38 70 PRO A O 1
ATOM 536 N N . ALA A 1 71 ? -7.137 4.659 21.116 1.00 85.56 71 ALA A N 1
ATOM 537 C CA . ALA A 1 71 ? -5.685 4.821 21.031 1.00 85.56 71 ALA A CA 1
ATOM 538 C C . ALA A 1 71 ? -4.980 3.594 20.422 1.00 85.56 71 ALA A C 1
ATOM 540 O O . ALA A 1 71 ? -4.062 3.750 19.616 1.00 85.56 71 ALA A O 1
ATOM 541 N N . LEU A 1 72 ? -5.421 2.378 20.772 1.00 86.62 72 LEU A N 1
ATOM 542 C CA . LEU A 1 72 ? -4.856 1.139 20.227 1.00 86.62 72 LEU A CA 1
ATOM 543 C C . LEU A 1 72 ? -5.197 0.987 18.744 1.00 86.62 72 LEU A C 1
ATOM 545 O O . LEU A 1 72 ? -4.322 0.647 17.949 1.00 86.62 72 LEU A O 1
ATOM 549 N N . VAL A 1 73 ? -6.439 1.297 18.365 1.00 88.31 73 VAL A N 1
ATOM 550 C CA . VAL A 1 73 ? -6.901 1.199 16.976 1.00 88.31 73 VAL A CA 1
ATOM 551 C C . VAL A 1 73 ? -6.204 2.219 16.077 1.00 88.31 73 VAL A C 1
ATOM 553 O O . VAL A 1 73 ? -5.738 1.863 14.994 1.00 88.31 73 VAL A O 1
ATOM 556 N N . VAL A 1 74 ? -6.066 3.473 16.526 1.00 88.94 74 VAL A N 1
ATOM 557 C CA . VAL A 1 74 ? -5.351 4.520 15.776 1.00 88.94 74 VAL A CA 1
ATOM 558 C C . VAL A 1 74 ? -3.885 4.134 15.584 1.00 88.94 74 VAL A C 1
ATOM 560 O O . VAL A 1 74 ? -3.392 4.149 14.456 1.00 88.94 74 VAL A O 1
ATOM 563 N N . LYS A 1 75 ? -3.201 3.710 16.657 1.00 89.81 75 LYS A N 1
ATOM 564 C CA . LYS A 1 75 ? -1.801 3.270 16.585 1.00 89.81 75 LYS A CA 1
ATOM 565 C C . LYS A 1 75 ? -1.628 2.059 15.663 1.00 89.81 75 LYS A C 1
ATOM 567 O O . LYS A 1 75 ? -0.694 2.034 14.866 1.00 89.81 75 LYS A O 1
ATOM 572 N N . GLY A 1 76 ? -2.520 1.073 15.750 1.00 89.69 76 GLY A N 1
ATOM 573 C CA . GLY A 1 76 ? -2.487 -0.118 14.899 1.00 89.69 76 GLY A CA 1
ATOM 574 C C . GLY A 1 76 ? -2.746 0.207 13.425 1.00 89.69 76 GLY A C 1
ATOM 575 O O . GLY A 1 76 ? -1.991 -0.229 12.561 1.00 89.69 76 GLY A O 1
ATOM 576 N N . THR A 1 77 ? -3.743 1.049 13.137 1.00 90.69 77 THR A N 1
ATOM 577 C CA . THR A 1 77 ? -4.034 1.543 11.778 1.00 90.69 77 THR A CA 1
ATOM 578 C C . THR A 1 77 ? -2.824 2.256 11.184 1.00 90.69 77 THR A C 1
ATOM 580 O O . THR A 1 77 ? -2.463 2.013 10.033 1.00 90.69 77 THR A O 1
ATOM 583 N N . GLN A 1 78 ? -2.167 3.111 11.971 1.00 91.81 78 GLN A N 1
ATOM 584 C CA . GLN A 1 78 ? -0.980 3.829 11.526 1.00 91.81 78 GLN A CA 1
ATOM 585 C C . GLN A 1 78 ? 0.193 2.883 11.253 1.00 91.81 78 GLN A C 1
ATOM 587 O O . GLN A 1 78 ? 0.762 2.935 10.168 1.00 91.81 78 GLN A O 1
ATOM 592 N N . LYS A 1 79 ? 0.476 1.943 12.164 1.00 92.00 79 LYS A N 1
ATOM 593 C CA . LYS A 1 79 ? 1.521 0.923 11.977 1.00 92.00 79 LYS A CA 1
ATOM 594 C C . LYS A 1 79 ? 1.310 0.113 10.692 1.00 92.00 79 LYS A C 1
ATOM 596 O O . LYS A 1 79 ? 2.251 -0.070 9.925 1.00 92.00 79 LYS A O 1
ATOM 601 N N . VAL A 1 80 ? 0.079 -0.336 10.435 1.00 91.88 80 VAL A N 1
ATOM 602 C CA . VAL A 1 80 ? -0.269 -1.087 9.218 1.00 91.88 80 VAL A CA 1
ATOM 603 C C . VAL A 1 80 ? -0.063 -0.238 7.961 1.00 91.88 80 VAL A C 1
ATOM 605 O O . VAL A 1 80 ? 0.511 -0.721 6.985 1.00 91.88 80 VAL A O 1
ATOM 608 N N . ASN A 1 81 ? -0.481 1.030 7.982 1.00 93.00 81 ASN A N 1
ATOM 609 C CA . ASN A 1 81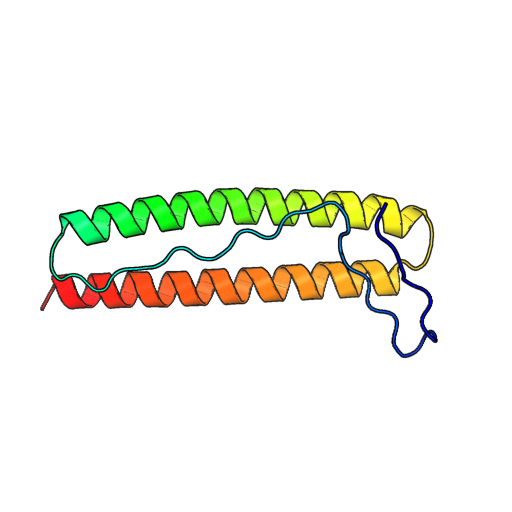 ? -0.263 1.944 6.860 1.00 93.00 81 ASN A CA 1
ATOM 610 C C . ASN A 1 81 ? 1.234 2.168 6.589 1.00 93.00 81 ASN A C 1
ATOM 612 O O . ASN A 1 81 ? 1.654 2.046 5.441 1.00 93.00 81 ASN A O 1
ATOM 616 N N . ASP A 1 82 ? 2.036 2.407 7.629 1.00 94.69 82 ASP A N 1
ATOM 617 C CA . ASP A 1 82 ? 3.483 2.626 7.514 1.00 94.69 82 ASP A CA 1
ATOM 618 C C . ASP A 1 82 ? 4.223 1.380 6.994 1.00 94.69 82 ASP A C 1
ATOM 620 O O . ASP A 1 82 ? 5.223 1.473 6.280 1.00 94.69 82 ASP A O 1
ATOM 624 N N . GLU A 1 83 ? 3.767 0.179 7.356 1.00 93.25 83 GLU A N 1
ATOM 625 C CA . GLU A 1 83 ? 4.304 -1.075 6.821 1.00 93.25 83 GLU A CA 1
ATOM 626 C C . GLU A 1 83 ? 4.040 -1.215 5.320 1.00 93.25 83 GLU A C 1
ATOM 628 O O . GLU A 1 83 ? 4.969 -1.495 4.561 1.00 93.25 83 GLU A O 1
ATOM 633 N N . VAL A 1 84 ? 2.803 -0.979 4.883 1.00 93.88 84 VAL A N 1
ATOM 634 C CA . VAL A 1 84 ? 2.435 -1.076 3.464 1.00 93.88 84 VAL A CA 1
ATOM 635 C C . VAL A 1 84 ? 3.121 0.010 2.635 1.00 93.88 84 VAL A C 1
ATOM 637 O O . VAL A 1 84 ? 3.598 -0.270 1.535 1.00 93.88 84 VAL A O 1
ATOM 640 N N . ASP A 1 85 ? 3.232 1.228 3.166 1.00 94.94 85 ASP A N 1
ATOM 641 C CA . ASP A 1 85 ? 3.906 2.333 2.480 1.00 94.94 85 ASP A CA 1
ATOM 642 C C . ASP A 1 85 ? 5.406 2.044 2.301 1.00 94.94 85 ASP A C 1
ATOM 644 O O . ASP A 1 85 ? 5.957 2.279 1.223 1.00 94.94 85 ASP A O 1
ATOM 648 N N . ARG A 1 86 ? 6.066 1.439 3.302 1.00 95.31 86 ARG A N 1
ATOM 649 C CA . ARG A 1 86 ? 7.464 0.986 3.176 1.00 95.31 86 ARG A CA 1
ATOM 650 C C . ARG A 1 86 ? 7.637 -0.108 2.126 1.00 95.31 86 ARG A C 1
ATOM 652 O O . ARG A 1 86 ? 8.618 -0.088 1.386 1.00 95.31 86 ARG A O 1
ATOM 659 N N . GLU A 1 87 ? 6.714 -1.059 2.043 1.00 94.12 87 GLU A N 1
ATOM 660 C CA . GLU A 1 87 ? 6.757 -2.108 1.017 1.00 94.12 87 GLU A CA 1
ATOM 661 C C . GLU A 1 87 ? 6.531 -1.543 -0.388 1.00 94.12 87 GLU A C 1
ATOM 663 O O . GLU A 1 87 ? 7.245 -1.910 -1.321 1.00 94.12 87 GLU A O 1
ATOM 668 N N . ALA A 1 88 ? 5.591 -0.607 -0.541 1.00 94.00 88 ALA A N 1
ATOM 669 C CA . ALA A 1 88 ? 5.362 0.080 -1.807 1.00 94.00 88 ALA A CA 1
ATOM 670 C C . ALA A 1 88 ? 6.569 0.915 -2.249 1.00 94.00 88 ALA A C 1
ATOM 672 O O . ALA A 1 88 ? 6.904 0.912 -3.435 1.00 94.00 88 ALA A O 1
ATOM 673 N N . LEU A 1 89 ? 7.255 1.570 -1.307 1.00 95.19 89 LEU A N 1
ATOM 674 C CA . LEU A 1 89 ? 8.493 2.293 -1.586 1.00 95.19 89 LEU A CA 1
ATOM 675 C C . LEU A 1 89 ? 9.601 1.351 -2.075 1.00 95.19 89 LEU A C 1
ATOM 677 O O . LEU A 1 89 ? 10.207 1.620 -3.106 1.00 95.19 89 LEU A O 1
ATOM 681 N N . ARG A 1 90 ? 9.816 0.212 -1.408 1.00 92.88 90 ARG A N 1
ATOM 682 C CA . ARG A 1 90 ? 10.817 -0.781 -1.841 1.00 92.88 90 ARG A CA 1
ATOM 683 C C . ARG A 1 90 ? 10.525 -1.323 -3.238 1.00 92.88 90 ARG A C 1
ATOM 685 O O . ARG A 1 90 ? 11.409 -1.352 -4.088 1.00 92.88 90 ARG A O 1
ATOM 692 N N . ALA A 1 91 ? 9.272 -1.690 -3.508 1.00 91.50 91 ALA A N 1
ATOM 693 C CA . ALA A 1 91 ? 8.871 -2.159 -4.834 1.00 91.50 91 ALA A CA 1
ATOM 694 C C . ALA A 1 91 ? 9.067 -1.070 -5.910 1.00 91.50 91 ALA A C 1
ATOM 696 O O . ALA A 1 91 ? 9.419 -1.370 -7.052 1.00 91.50 91 ALA A O 1
ATOM 697 N N . ARG A 1 92 ? 8.899 0.210 -5.551 1.00 92.94 92 ARG A N 1
ATOM 698 C CA . ARG A 1 92 ? 9.210 1.334 -6.440 1.00 92.94 92 ARG A CA 1
ATOM 699 C C . ARG A 1 92 ? 10.710 1.457 -6.718 1.00 92.94 92 ARG A C 1
ATOM 701 O O . ARG A 1 92 ? 11.088 1.611 -7.876 1.00 92.94 92 ARG A O 1
ATOM 708 N N . GLU A 1 93 ? 11.551 1.356 -5.694 1.00 92.44 93 GLU A N 1
ATOM 709 C CA . GLU A 1 93 ? 13.015 1.403 -5.830 1.00 92.44 93 GLU A CA 1
ATOM 710 C C . GLU A 1 93 ? 13.551 0.263 -6.712 1.00 92.44 93 GLU A C 1
ATOM 712 O O . GLU A 1 93 ? 14.450 0.467 -7.536 1.00 92.44 93 GLU A O 1
ATOM 717 N N . GLU A 1 94 ? 12.968 -0.933 -6.597 1.00 89.94 94 GLU A N 1
ATOM 718 C CA . GLU A 1 94 ? 13.273 -2.070 -7.470 1.00 89.94 94 GLU A CA 1
ATOM 719 C C . GLU A 1 94 ? 12.895 -1.791 -8.932 1.00 89.94 94 GLU A C 1
ATOM 721 O O . GLU A 1 94 ? 13.681 -2.071 -9.845 1.00 89.94 94 GLU A O 1
ATOM 726 N N . LEU A 1 95 ? 11.725 -1.185 -9.168 1.00 90.12 95 LEU A N 1
ATOM 727 C CA . LEU A 1 95 ? 11.284 -0.788 -10.506 1.00 90.12 95 LEU A CA 1
ATOM 728 C C . LEU A 1 95 ? 12.213 0.269 -11.119 1.00 90.12 95 LEU A C 1
ATOM 730 O O . LEU A 1 95 ? 12.620 0.141 -12.276 1.00 90.12 95 LEU A O 1
ATOM 734 N N . ASP A 1 96 ? 12.587 1.288 -10.346 1.00 90.88 96 ASP A N 1
ATOM 735 C CA . ASP A 1 96 ? 13.490 2.352 -10.790 1.00 90.88 96 ASP A CA 1
ATOM 736 C C . ASP A 1 96 ? 14.901 1.802 -11.078 1.00 90.88 96 ASP A C 1
ATOM 738 O O . ASP A 1 96 ? 15.528 2.162 -12.081 1.00 90.88 96 ASP A O 1
ATOM 742 N N . SER A 1 97 ? 15.367 0.835 -10.283 1.00 89.19 97 SER A N 1
ATOM 743 C CA . SER A 1 97 ? 16.612 0.102 -10.541 1.00 89.19 97 SER A CA 1
ATOM 744 C C . SER A 1 97 ? 16.550 -0.715 -11.835 1.00 89.19 97 SER A C 1
ATOM 746 O O . SER A 1 97 ? 17.503 -0.708 -12.620 1.00 89.19 97 SER A O 1
ATOM 748 N N . ALA A 1 98 ? 15.431 -1.396 -12.100 1.00 87.12 98 ALA A N 1
ATOM 749 C CA . ALA A 1 98 ? 15.221 -2.115 -13.355 1.00 87.12 98 ALA A CA 1
ATOM 750 C C . ALA A 1 98 ? 15.210 -1.154 -14.556 1.00 87.12 98 ALA A C 1
ATOM 752 O O . ALA A 1 98 ? 15.833 -1.441 -15.580 1.00 87.12 98 ALA A O 1
ATOM 753 N N . ARG A 1 99 ? 14.589 0.025 -14.411 1.00 88.31 99 ARG A N 1
ATOM 754 C CA . ARG A 1 99 ? 14.601 1.080 -15.434 1.00 88.31 99 ARG A CA 1
ATOM 755 C C . ARG A 1 99 ? 16.019 1.547 -15.753 1.00 88.31 99 ARG A C 1
ATOM 757 O O . ARG A 1 99 ? 16.358 1.695 -16.923 1.00 88.31 99 ARG A O 1
ATOM 764 N N . ALA A 1 100 ? 16.845 1.780 -14.733 1.00 87.62 100 ALA A N 1
ATOM 765 C CA . ALA A 1 100 ? 18.223 2.231 -14.916 1.00 87.62 100 ALA A CA 1
ATOM 766 C C . ALA A 1 100 ? 19.068 1.221 -15.712 1.00 87.62 100 ALA A C 1
ATOM 768 O O . ALA A 1 100 ? 19.909 1.624 -16.512 1.00 87.62 100 ALA A O 1
ATOM 769 N N . ARG A 1 101 ? 18.816 -0.084 -15.539 1.00 83.50 101 ARG A N 1
ATOM 770 C CA . ARG A 1 101 ? 19.505 -1.161 -16.273 1.00 83.50 101 ARG A CA 1
ATOM 771 C C . ARG A 1 101 ? 19.118 -1.244 -17.749 1.00 83.50 101 ARG A C 1
ATOM 773 O O . ARG A 1 101 ? 19.913 -1.747 -18.525 1.00 83.50 101 ARG A O 1
ATOM 780 N N . LEU A 1 102 ? 17.936 -0.761 -18.141 1.00 81.75 102 LEU A N 1
ATOM 781 C CA . LEU A 1 102 ? 17.533 -0.699 -19.555 1.00 81.75 102 LEU A CA 1
ATOM 782 C C . LEU A 1 102 ?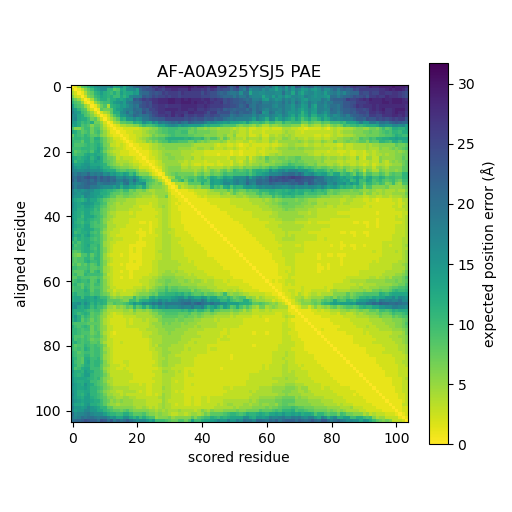 18.261 0.385 -20.355 1.00 81.75 102 LEU A C 1
ATOM 784 O O . LEU A 1 102 ? 18.276 0.321 -21.579 1.00 81.75 102 LEU A O 1
ATOM 788 N N . ASN A 1 103 ? 18.778 1.408 -19.674 1.00 73.88 103 ASN A N 1
ATOM 789 C CA . ASN A 1 103 ? 19.423 2.564 -20.300 1.00 73.88 103 ASN A CA 1
ATOM 790 C C . ASN A 1 103 ? 20.959 2.475 -20.252 1.00 73.88 103 ASN A C 1
ATOM 792 O O . ASN A 1 103 ? 21.625 3.469 -20.536 1.00 73.88 103 ASN A O 1
ATOM 796 N N . ARG A 1 104 ? 21.505 1.328 -19.830 1.00 67.38 104 ARG A N 1
ATOM 797 C CA . ARG A 1 104 ? 22.933 0.997 -19.896 1.00 67.38 104 ARG A CA 1
ATOM 798 C C . ARG A 1 104 ? 23.177 0.067 -21.071 1.00 67.38 104 ARG A C 1
ATOM 800 O O . ARG A 1 104 ? 24.240 0.234 -21.699 1.00 67.38 104 ARG A O 1
#

Foldseek 3Di:
DWDQPDDDPVPGATDDPPADQDDQDDQDLDLDPVSLVVLVVSLVVNVVSLVVRLVSLVVSLVVVCVVDDNVRSVVNSVVVNVVSVVNSVVSVVSSVVSVVSNVD

pLDDT: mean 83.73, std 14.03, range [44.25, 96.62]

Secondary structure (DSSP, 8-state):
-----S--TTT-----SS--PPPPP-----S-HHHHHHHHHHHHHHHHHHHHHHHHHHHHHHHHHHHS-HHHHHHHHHHHHHHHHHHHHHHHHHHHHHHHHHT-

Sequence (104 aa):
MGGVGGCEISSCEWKPADCYKPGPPIIYSSTARVSYNRAVRDFNAYLERVRDYKNCVSNQGKADVSAGFPALVVKGTQKVNDEVDREALRAREELDSARARLNR

Radius of gyration: 17.67 Å; Cα contacts (8 Å, |Δi|>4): 101; chains: 1; bounding box: 40×16×52 Å

Nearest PDB structures (foldseek):
  3zcj-assembly4_D  TM=5.067E-01  e=1.295E+00  Helicobacter pylori 2669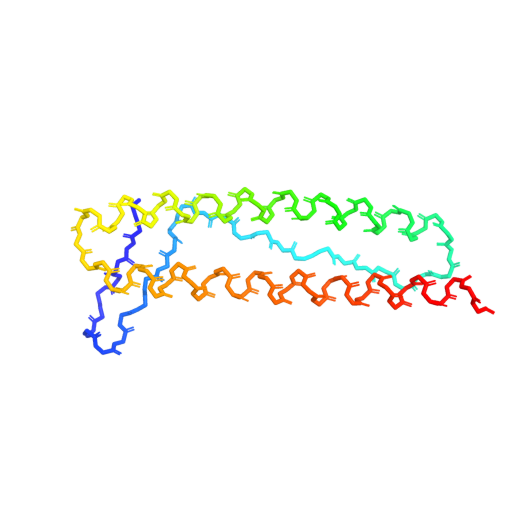5
  8ga7-assembly1_A  TM=5.695E-01  e=4.186E+00  synthetic construct
  8rz0-assembly3_E  TM=5.390E-01  e=5.952E+00  synthetic construct
  1tjl-assembly1_A  TM=3.816E-01  e=2.196E+00  Escherichia coli